Protein AF-A0A0N4V1A2-F1 (afdb_monomer_lite)

Structure (mmCIF, N/CA/C/O backbone):
data_AF-A0A0N4V1A2-F1
#
_entry.id   AF-A0A0N4V1A2-F1
#
loop_
_atom_site.group_PDB
_atom_site.id
_atom_site.type_symbol
_atom_site.label_atom_id
_atom_site.label_alt_id
_atom_site.label_comp_id
_atom_site.label_asym_id
_atom_site.label_entity_id
_atom_site.label_seq_id
_atom_site.pdbx_PDB_ins_code
_atom_site.Cartn_x
_atom_site.Cartn_y
_atom_site.Cartn_z
_atom_site.occupancy
_atom_site.B_iso_or_equiv
_atom_site.auth_seq_id
_atom_site.auth_comp_id
_atom_site.auth_asym_id
_atom_site.auth_atom_id
_atom_site.pdbx_PDB_model_num
ATOM 1 N N . MET A 1 1 ? -41.989 -59.891 -24.836 1.00 34.72 1 MET A N 1
ATOM 2 C CA . MET A 1 1 ? -41.018 -59.889 -25.957 1.00 34.72 1 MET A CA 1
ATOM 3 C C . MET A 1 1 ? -40.774 -58.424 -26.284 1.00 34.72 1 MET A C 1
ATOM 5 O O . MET A 1 1 ? -41.751 -57.753 -26.544 1.00 34.72 1 MET A O 1
ATOM 9 N N . THR A 1 2 ? -39.614 -57.799 -26.124 1.00 35.91 2 THR A N 1
ATOM 10 C CA . THR A 1 2 ? -38.221 -58.243 -26.255 1.00 35.91 2 THR A CA 1
ATOM 11 C C . THR A 1 2 ? -37.323 -57.330 -25.414 1.00 35.91 2 THR A C 1
ATOM 13 O O . THR A 1 2 ? -37.527 -56.123 -25.339 1.00 35.91 2 THR A O 1
ATOM 16 N N . LEU A 1 3 ? -36.318 -57.940 -24.789 1.00 32.53 3 LEU A N 1
ATOM 17 C CA . LEU A 1 3 ? -35.194 -57.285 -24.127 1.00 32.53 3 LEU A CA 1
ATOM 18 C C . LEU A 1 3 ? -34.179 -56.732 -25.149 1.00 32.53 3 LEU A C 1
ATOM 20 O O . LEU A 1 3 ? -34.056 -57.261 -26.251 1.00 32.53 3 LEU A O 1
ATOM 24 N N . LYS A 1 4 ? -33.332 -55.829 -24.629 1.00 38.31 4 LYS A N 1
ATOM 25 C CA . LYS A 1 4 ? -31.938 -55.503 -25.008 1.00 38.31 4 LYS A CA 1
ATOM 26 C C . LYS A 1 4 ? -31.719 -54.311 -25.949 1.00 38.31 4 LYS A C 1
ATOM 28 O O . LYS A 1 4 ? -31.739 -54.435 -27.165 1.00 38.31 4 LYS A O 1
ATOM 33 N N . SER A 1 5 ? -31.217 -53.222 -25.367 1.00 34.69 5 SER A N 1
ATOM 34 C CA . SER A 1 5 ? -29.816 -52.852 -25.614 1.00 34.69 5 SER A CA 1
ATOM 35 C C . SER A 1 5 ? -29.307 -51.878 -24.560 1.00 34.69 5 SER A C 1
ATOM 37 O O . SER A 1 5 ? -29.738 -50.733 -24.470 1.00 34.69 5 SER A O 1
ATOM 39 N N . ALA A 1 6 ? -28.369 -52.374 -23.760 1.00 38.78 6 ALA A N 1
ATOM 40 C CA . ALA A 1 6 ? -27.523 -51.585 -22.889 1.00 38.78 6 ALA A CA 1
ATOM 41 C C . ALA A 1 6 ? -26.532 -50.778 -23.740 1.00 38.78 6 ALA A C 1
ATOM 43 O O . ALA A 1 6 ? -25.875 -51.326 -24.624 1.00 38.78 6 ALA A O 1
ATOM 44 N N . LYS A 1 7 ? -26.379 -49.490 -23.433 1.00 38.22 7 LYS A N 1
ATOM 45 C CA . LYS A 1 7 ? -25.176 -48.723 -23.763 1.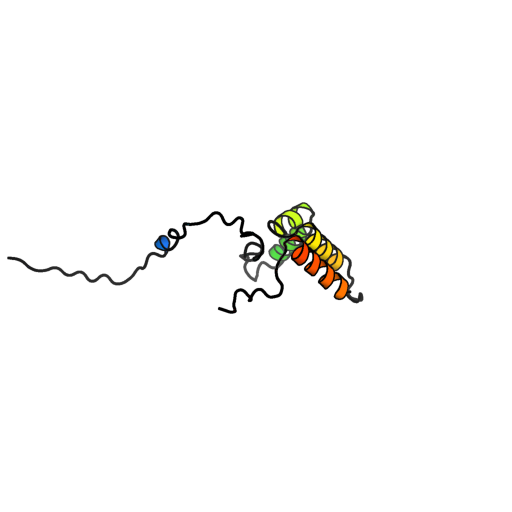00 38.22 7 LYS A CA 1
ATOM 46 C C . LYS A 1 7 ? -24.713 -48.026 -22.495 1.00 38.22 7 LYS A C 1
ATOM 48 O O . LYS A 1 7 ? -25.241 -46.996 -22.097 1.00 38.22 7 LYS A O 1
ATOM 53 N N . ILE A 1 8 ? -23.719 -48.642 -21.870 1.00 39.97 8 ILE A N 1
ATOM 54 C CA . ILE A 1 8 ? -22.846 -48.014 -20.888 1.00 39.97 8 ILE A CA 1
ATOM 55 C C . ILE A 1 8 ? -22.056 -46.948 -21.654 1.00 39.97 8 ILE A C 1
ATOM 57 O O . ILE A 1 8 ? -21.288 -47.271 -22.558 1.00 39.97 8 ILE A O 1
ATOM 61 N N . LYS A 1 9 ? -22.269 -45.675 -21.322 1.00 43.84 9 LYS A N 1
ATOM 62 C CA . LYS A 1 9 ? -21.328 -44.598 -21.634 1.00 43.84 9 LYS A CA 1
ATOM 63 C C . LYS A 1 9 ? -20.909 -43.968 -20.315 1.00 43.84 9 LYS A C 1
ATOM 65 O O . LYS A 1 9 ? -21.642 -43.193 -19.713 1.00 43.84 9 LYS A O 1
ATOM 70 N N . LEU A 1 10 ? -19.737 -44.397 -19.862 1.00 37.03 10 LEU A N 1
ATOM 71 C CA . LEU A 1 10 ? -18.946 -43.724 -18.848 1.00 37.03 10 LEU A CA 1
ATOM 72 C C . LEU A 1 10 ? -18.522 -42.346 -19.369 1.00 37.03 10 LEU A C 1
ATOM 74 O O . LEU A 1 10 ? -18.109 -42.224 -20.519 1.00 37.03 10 LEU A O 1
ATOM 78 N N . GLY A 1 11 ? -18.564 -41.360 -18.473 1.00 34.16 11 GLY A N 1
ATOM 79 C CA . GLY A 1 11 ? -17.644 -40.226 -18.481 1.00 34.16 11 GLY A CA 1
ATOM 80 C C . GLY A 1 11 ? -18.058 -39.012 -19.305 1.00 34.16 11 GLY A C 1
ATOM 81 O O . GLY A 1 11 ? -17.686 -38.912 -20.464 1.00 34.16 11 GLY A O 1
ATOM 82 N N . PHE A 1 12 ? -18.731 -38.056 -18.658 1.00 28.92 12 PHE A N 1
ATOM 83 C CA . PHE A 1 12 ? -18.327 -36.640 -18.631 1.00 28.92 12 PHE A CA 1
ATOM 84 C C . PHE A 1 12 ? -19.244 -35.911 -17.634 1.00 28.92 12 PHE A C 1
ATOM 86 O O . PHE A 1 12 ? -20.385 -35.579 -17.949 1.00 28.92 12 PHE A O 1
ATOM 93 N N . VAL A 1 13 ? -18.803 -35.743 -16.383 1.00 40.66 13 VAL A N 1
ATOM 94 C CA . VAL A 1 13 ? -19.571 -34.979 -15.389 1.00 40.66 13 VAL A CA 1
ATOM 95 C C . VAL A 1 13 ? -19.386 -33.500 -15.707 1.00 40.66 13 VAL A C 1
ATOM 97 O O . VAL A 1 13 ? -18.351 -32.899 -15.439 1.00 40.66 13 VAL A O 1
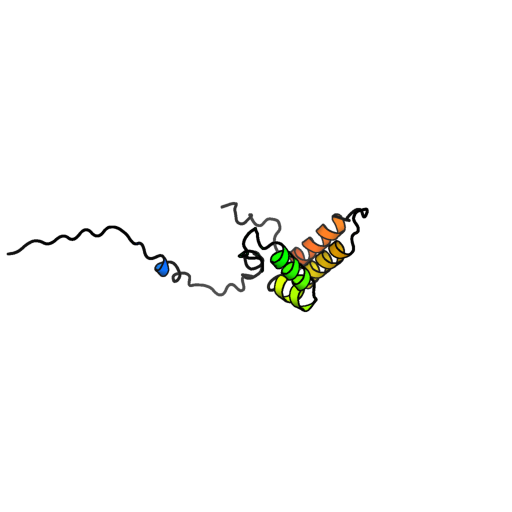ATOM 100 N N . GLU A 1 14 ? -20.409 -32.953 -16.347 1.00 30.81 14 GLU A N 1
ATOM 101 C CA . GLU A 1 14 ? -20.589 -31.556 -16.708 1.00 30.81 14 GLU A CA 1
ATOM 102 C C . GLU A 1 14 ? -20.638 -30.685 -15.433 1.00 30.81 14 GLU A C 1
ATOM 104 O O . GLU A 1 14 ? -21.621 -30.681 -14.687 1.00 30.81 14 GLU A O 1
ATOM 109 N N . TRP A 1 15 ? -19.560 -29.937 -15.179 1.00 30.89 15 TRP A N 1
ATOM 110 C CA . TRP A 1 15 ? -19.374 -29.020 -14.039 1.00 30.89 15 TRP A CA 1
ATOM 111 C C . TRP A 1 15 ? -20.373 -27.843 -13.990 1.00 30.89 15 TRP A C 1
ATOM 113 O O . TRP A 1 15 ? -20.370 -27.039 -13.058 1.00 30.89 15 TRP A O 1
ATOM 123 N N . SER A 1 16 ? -21.280 -27.744 -14.959 1.00 34.97 16 SER A N 1
ATOM 124 C CA . SER A 1 16 ? -22.199 -26.617 -15.140 1.00 34.97 16 SER A CA 1
ATOM 125 C C . SER A 1 16 ? -23.400 -26.620 -14.184 1.00 34.97 16 SER A C 1
ATOM 127 O O . SER A 1 16 ? -24.121 -25.626 -14.103 1.00 34.97 16 SER A O 1
ATOM 129 N N . LYS A 1 17 ? -23.633 -27.705 -13.429 1.00 33.66 17 LYS A N 1
ATOM 130 C CA . LYS A 1 17 ? -24.831 -27.858 -12.574 1.00 33.66 17 LYS A CA 1
ATOM 131 C C . LYS A 1 17 ? -24.640 -27.544 -11.086 1.00 33.66 17 LYS A C 1
ATOM 133 O O . LYS A 1 17 ? -25.627 -27.522 -10.355 1.00 33.66 17 LYS A O 1
ATOM 138 N N . TRP A 1 18 ? -23.428 -27.218 -10.630 1.00 30.08 18 TRP A N 1
ATOM 139 C CA . TRP A 1 18 ? -23.179 -26.862 -9.220 1.00 30.08 18 TRP A CA 1
ATOM 140 C C . TRP A 1 18 ? -23.376 -25.373 -8.881 1.00 30.08 18 TRP A C 1
ATOM 142 O O . TRP A 1 18 ? -23.321 -24.992 -7.714 1.00 30.08 18 TRP A O 1
ATOM 152 N N . LYS A 1 19 ? -23.676 -24.511 -9.864 1.00 36.09 19 LYS A N 1
ATOM 153 C CA . LYS A 1 19 ? -23.783 -23.056 -9.640 1.00 36.09 19 LYS A CA 1
ATOM 154 C C . LYS A 1 19 ? -25.151 -22.537 -9.182 1.00 36.09 19 LYS A C 1
ATOM 156 O O . LYS A 1 19 ? -25.276 -21.337 -8.965 1.00 36.09 19 LYS A O 1
ATOM 161 N N . LEU A 1 20 ? -26.177 -23.379 -9.013 1.00 41.94 20 LEU A N 1
ATOM 162 C CA . LEU A 1 20 ? -27.551 -22.874 -8.856 1.00 41.94 20 LEU A CA 1
ATOM 163 C C . LEU A 1 20 ? -28.370 -23.498 -7.718 1.00 41.94 20 LEU A C 1
ATOM 165 O O . LEU A 1 20 ? -29.550 -23.799 -7.888 1.00 41.94 20 LEU A O 1
ATOM 169 N N . LYS A 1 21 ? -27.785 -23.654 -6.523 1.00 39.88 21 LYS A N 1
ATOM 170 C CA . LYS A 1 21 ? -28.585 -23.943 -5.320 1.00 39.88 21 LYS A CA 1
ATOM 171 C C . LYS A 1 21 ? -28.007 -23.350 -4.034 1.00 39.88 21 LYS A C 1
ATOM 173 O O . LYS A 1 21 ? -27.635 -24.067 -3.118 1.00 39.88 21 LYS A O 1
ATOM 178 N N . ARG A 1 22 ? -27.991 -22.017 -3.945 1.00 36.75 22 ARG A N 1
ATOM 179 C CA . ARG A 1 22 ? -27.960 -21.282 -2.666 1.00 36.75 22 ARG A CA 1
ATOM 180 C C . ARG A 1 22 ? -28.907 -20.069 -2.731 1.00 36.75 22 ARG A C 1
ATOM 182 O O . ARG A 1 22 ? -28.486 -18.952 -2.991 1.00 36.75 22 ARG A O 1
ATOM 189 N N . ARG A 1 23 ? -30.211 -20.298 -2.516 1.00 41.41 23 ARG A N 1
ATOM 190 C CA . ARG A 1 23 ? -31.097 -19.342 -1.801 1.00 41.41 23 ARG A CA 1
ATOM 191 C C . ARG A 1 23 ? -30.944 -19.718 -0.310 1.00 41.41 23 ARG A C 1
ATOM 193 O O . ARG A 1 23 ? -30.761 -20.899 -0.044 1.00 41.41 23 ARG A O 1
ATOM 200 N N . ILE A 1 24 ? -30.954 -18.853 0.706 1.00 39.16 24 ILE A N 1
ATOM 201 C CA . ILE A 1 24 ? -32.048 -18.011 1.221 1.00 39.16 24 ILE A CA 1
ATOM 202 C C . ILE A 1 24 ? -31.434 -17.070 2.300 1.00 39.16 24 ILE A C 1
ATOM 204 O O . ILE A 1 24 ? -30.578 -17.515 3.065 1.00 39.16 24 ILE A O 1
ATOM 208 N N . GLY A 1 25 ? -31.909 -15.819 2.421 1.00 34.69 25 GLY A N 1
ATOM 209 C CA . GLY A 1 25 ? -31.829 -15.011 3.657 1.00 34.69 25 GLY A CA 1
ATOM 210 C C . GLY A 1 25 ? -31.325 -13.563 3.484 1.00 34.69 25 GLY A C 1
ATOM 211 O O . GLY A 1 25 ? -30.268 -13.371 2.881 1.00 34.69 25 GLY A O 1
ATOM 212 N N . PRO A 1 26 ? -32.005 -12.534 4.043 1.00 40.25 26 PRO A N 1
ATOM 213 C CA . PRO A 1 26 ? -31.552 -11.148 3.994 1.00 40.25 26 PRO A CA 1
ATOM 214 C C . PRO A 1 26 ? -30.525 -10.920 5.104 1.00 40.25 26 PRO A C 1
ATOM 216 O O . PRO A 1 26 ? -30.788 -10.254 6.101 1.00 40.25 26 PRO A O 1
ATOM 219 N N . LYS A 1 27 ? -29.330 -11.493 4.959 1.00 38.97 27 LYS A N 1
ATOM 220 C CA . LYS A 1 27 ? -28.196 -11.004 5.736 1.00 38.97 27 LYS A CA 1
ATOM 221 C C . LYS A 1 27 ? -27.626 -9.841 4.942 1.00 38.97 27 LYS A C 1
ATOM 223 O O . LYS A 1 27 ? -27.063 -10.057 3.873 1.00 38.97 27 LYS A O 1
ATOM 228 N N . ARG A 1 28 ? -27.712 -8.626 5.490 1.00 40.62 28 ARG A N 1
ATOM 229 C CA . ARG A 1 28 ? -26.749 -7.551 5.194 1.00 40.62 28 ARG A CA 1
ATOM 230 C C . ARG A 1 28 ? -25.373 -7.978 5.729 1.00 40.62 28 ARG A C 1
ATOM 232 O O . ARG A 1 28 ? -24.800 -7.336 6.597 1.00 40.62 28 ARG A O 1
ATOM 239 N N . ARG A 1 29 ? -24.913 -9.152 5.295 1.00 34.84 29 ARG A N 1
ATOM 240 C CA . ARG A 1 29 ? -23.581 -9.670 5.538 1.00 34.84 29 ARG A CA 1
ATOM 241 C C . ARG A 1 29 ? -22.698 -8.852 4.623 1.00 34.84 29 ARG A C 1
ATOM 243 O O . ARG A 1 29 ? -22.997 -8.733 3.438 1.00 34.84 29 ARG A O 1
ATOM 250 N N . LEU A 1 30 ? -21.652 -8.281 5.188 1.00 42.34 30 LEU A N 1
ATOM 251 C CA . LEU A 1 30 ? -20.511 -7.763 4.457 1.00 42.34 30 LEU A CA 1
ATOM 252 C C . LEU A 1 30 ? -19.906 -8.921 3.641 1.00 42.34 30 LEU A C 1
ATOM 254 O O . LEU A 1 30 ? -18.926 -9.525 4.041 1.00 42.34 30 LEU A O 1
ATOM 258 N N . THR A 1 31 ? -20.515 -9.290 2.513 1.00 38.66 31 THR A N 1
ATOM 259 C CA . THR A 1 31 ? -20.024 -10.350 1.617 1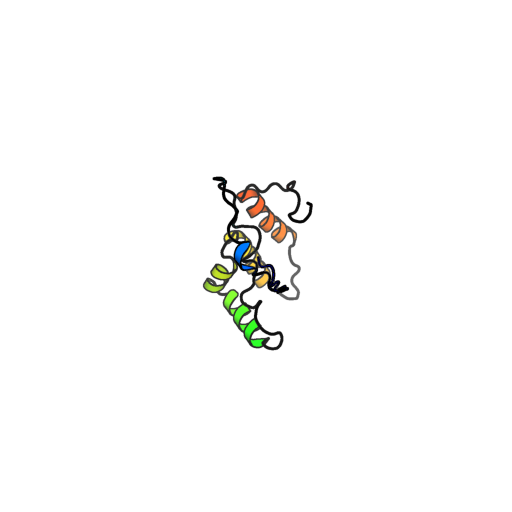.00 38.66 31 THR A CA 1
ATOM 260 C C . THR A 1 31 ? -18.877 -9.875 0.729 1.00 38.66 31 THR A C 1
ATOM 262 O O . THR A 1 31 ? -18.516 -10.562 -0.217 1.00 38.66 31 THR A O 1
ATOM 265 N N . ASN A 1 32 ? -18.335 -8.678 0.969 1.00 35.84 32 ASN A N 1
ATOM 266 C CA . ASN A 1 32 ? -17.520 -7.990 -0.027 1.00 35.84 32 ASN A CA 1
ATOM 267 C C . ASN A 1 32 ? -16.136 -7.575 0.489 1.00 35.84 32 ASN A C 1
ATOM 269 O O . ASN A 1 32 ? -15.489 -6.769 -0.170 1.00 35.84 32 ASN A O 1
ATOM 273 N N . CYS A 1 33 ? -15.679 -8.095 1.632 1.00 38.53 33 CYS A N 1
ATOM 274 C CA . CYS A 1 33 ? -14.408 -7.677 2.222 1.00 38.53 33 CYS A CA 1
ATOM 275 C C . CYS A 1 33 ? -13.636 -8.847 2.858 1.00 38.53 33 CYS A C 1
ATOM 277 O O . CYS A 1 33 ? -13.375 -8.785 4.051 1.00 38.53 33 CYS A O 1
ATOM 279 N N . TYR A 1 34 ? -13.275 -9.907 2.129 1.00 41.31 34 TYR A N 1
ATOM 280 C CA . TYR A 1 34 ? -12.229 -10.814 2.655 1.00 41.31 34 TYR A CA 1
ATOM 281 C C . TYR A 1 34 ? -11.334 -11.506 1.624 1.00 41.31 34 TYR A C 1
ATOM 283 O O . TYR A 1 34 ? -10.300 -12.043 1.991 1.00 41.31 34 TYR A O 1
ATOM 291 N N . GLU A 1 35 ? -11.575 -11.336 0.328 1.00 44.34 35 GLU A N 1
ATOM 292 C CA . GLU A 1 35 ? -10.562 -11.623 -0.687 1.00 44.34 35 GLU A CA 1
ATOM 293 C C . GLU A 1 35 ? -10.510 -10.430 -1.637 1.00 44.34 35 GLU A C 1
ATOM 295 O O . GLU A 1 35 ? -11.502 -10.074 -2.271 1.00 44.34 35 GLU A O 1
ATOM 300 N N . THR A 1 36 ? -9.367 -9.758 -1.719 1.00 53.59 36 THR A N 1
ATOM 301 C CA . THR A 1 36 ? -9.054 -8.765 -2.756 1.00 53.59 36 THR A CA 1
ATOM 302 C C . THR A 1 36 ? -9.297 -9.363 -4.144 1.00 53.59 36 THR A C 1
ATOM 304 O O . THR A 1 36 ? -8.399 -10.004 -4.669 1.00 53.59 36 THR A O 1
ATOM 307 N N . LEU A 1 37 ? -10.502 -9.233 -4.715 1.00 57.19 37 LEU A N 1
ATOM 308 C CA . LEU A 1 37 ? -10.928 -9.778 -6.023 1.00 57.19 37 LEU A CA 1
ATOM 309 C C . LEU A 1 37 ? -10.589 -11.269 -6.306 1.00 57.19 37 LEU A C 1
ATOM 311 O O . LEU A 1 37 ? -10.876 -11.746 -7.400 1.00 57.19 37 LEU A O 1
ATOM 315 N N . GLY A 1 38 ? -9.980 -12.003 -5.368 1.00 65.69 38 GLY A N 1
ATOM 316 C CA . GLY A 1 38 ? -9.332 -13.302 -5.581 1.00 65.69 38 GLY A CA 1
ATOM 317 C C . GLY A 1 38 ? -8.182 -13.300 -6.604 1.00 65.69 38 GLY A C 1
ATOM 318 O O . GLY A 1 38 ? -7.600 -14.350 -6.860 1.00 65.69 38 GLY A O 1
ATOM 319 N N . ALA A 1 39 ? -7.853 -12.157 -7.218 1.00 71.56 39 ALA A N 1
ATOM 320 C CA . ALA A 1 39 ? -6.952 -12.081 -8.364 1.00 71.56 39 ALA A CA 1
ATOM 321 C C . ALA A 1 39 ? -6.291 -10.702 -8.484 1.00 71.56 39 ALA A C 1
ATOM 323 O O . ALA A 1 39 ? -6.924 -9.662 -8.295 1.00 71.56 39 ALA A O 1
ATOM 324 N N . LEU A 1 40 ? -5.005 -10.701 -8.841 1.00 82.25 40 LEU A N 1
ATOM 325 C CA . LEU A 1 40 ? -4.272 -9.492 -9.212 1.00 82.25 40 LEU A CA 1
ATOM 326 C C . LEU A 1 40 ? -4.385 -9.252 -10.723 1.00 82.25 40 LEU A C 1
ATOM 328 O O . LEU A 1 40 ? -4.438 -10.225 -11.475 1.00 82.25 40 LEU A O 1
ATOM 332 N N . PRO A 1 41 ? -4.325 -7.991 -11.191 1.00 82.81 41 PRO A N 1
ATOM 333 C CA . PRO A 1 41 ? -4.418 -7.674 -12.617 1.00 82.81 41 PRO A CA 1
ATOM 334 C C . PRO A 1 41 ? -3.392 -8.409 -13.490 1.00 82.81 41 PRO A C 1
ATOM 336 O O . PRO A 1 41 ? -3.687 -8.767 -14.620 1.00 82.81 41 PRO A O 1
ATOM 339 N N . TRP A 1 42 ? -2.197 -8.664 -12.954 1.00 84.38 42 TRP A N 1
ATOM 340 C CA . TRP A 1 42 ? -1.115 -9.391 -13.629 1.00 84.38 42 TRP A CA 1
ATOM 341 C C . TRP A 1 42 ? -1.053 -10.886 -13.263 1.00 84.38 42 TRP A C 1
ATOM 343 O O . TRP A 1 42 ? -0.035 -11.531 -13.500 1.00 84.38 42 TRP A O 1
ATOM 353 N N . GLY A 1 43 ? -2.089 -11.439 -12.624 1.00 83.44 43 GLY A N 1
ATOM 354 C CA . GLY A 1 43 ? -2.107 -12.834 -12.166 1.00 83.44 43 GLY A CA 1
ATOM 355 C C . GLY A 1 43 ? -2.141 -13.867 -13.297 1.00 83.44 43 GLY A C 1
ATOM 356 O O . GLY A 1 43 ? -1.660 -14.979 -13.108 1.00 83.44 43 GLY A O 1
ATOM 357 N N . GLU A 1 44 ? -2.672 -13.493 -14.463 1.00 81.50 44 GLU A N 1
ATOM 358 C CA . GLU A 1 44 ? -2.804 -14.368 -15.639 1.00 81.50 44 GLU A CA 1
ATOM 359 C C . GLU A 1 44 ? -1.611 -14.281 -16.608 1.00 81.50 44 GLU A C 1
ATOM 361 O O . GLU A 1 44 ? -1.536 -15.056 -17.560 1.00 81.50 44 GLU A O 1
ATOM 366 N N . LEU A 1 45 ? -0.670 -13.356 -16.382 1.00 84.69 45 LEU A N 1
ATOM 367 C CA . LEU A 1 45 ? 0.487 -13.180 -17.260 1.00 84.69 45 LEU A CA 1
ATOM 368 C C . LEU A 1 45 ? 1.494 -14.324 -17.115 1.00 84.69 45 LEU A C 1
ATOM 370 O O . LEU A 1 45 ? 1.719 -14.854 -16.020 1.00 84.69 45 LEU A O 1
ATOM 374 N N . HIS A 1 46 ? 2.139 -14.681 -18.229 1.00 83.25 46 HIS A N 1
ATOM 375 C CA . HIS A 1 46 ? 3.184 -15.694 -18.217 1.00 83.25 46 HIS A CA 1
ATOM 376 C C . HIS A 1 46 ? 4.432 -15.170 -17.490 1.00 83.25 46 HIS A C 1
ATOM 378 O O . HIS A 1 46 ? 4.686 -13.969 -17.405 1.00 83.25 46 HIS A O 1
ATOM 384 N N . ARG A 1 47 ? 5.254 -16.082 -16.954 1.00 78.62 47 ARG A N 1
ATOM 385 C CA . ARG A 1 47 ? 6.450 -15.720 -16.165 1.00 78.62 47 ARG A CA 1
ATOM 386 C C . ARG A 1 47 ? 7.507 -14.959 -16.969 1.00 78.62 47 ARG A C 1
ATOM 388 O O . ARG A 1 47 ? 8.347 -14.282 -16.371 1.00 78.62 47 ARG A O 1
ATOM 395 N N . ASP A 1 48 ? 7.457 -15.094 -18.288 1.00 87.25 48 ASP A N 1
ATOM 396 C CA . ASP A 1 48 ? 8.393 -14.468 -19.219 1.00 87.25 48 ASP A CA 1
ATOM 397 C C . ASP A 1 48 ? 8.027 -13.004 -19.510 1.00 87.25 48 ASP A C 1
ATOM 399 O O . ASP A 1 48 ? 8.908 -12.203 -19.814 1.00 87.25 48 ASP A O 1
ATOM 403 N N . ASP A 1 49 ? 6.771 -12.606 -19.282 1.00 89.81 49 ASP A N 1
ATOM 404 C CA . ASP A 1 49 ? 6.262 -11.254 -19.549 1.00 89.81 49 ASP A CA 1
ATOM 405 C C . ASP A 1 49 ? 6.585 -10.275 -18.405 1.00 89.81 49 ASP A C 1
ATOM 407 O O . ASP A 1 49 ? 5.735 -9.534 -17.901 1.00 89.81 49 ASP A O 1
ATOM 411 N N . ARG A 1 50 ? 7.838 -10.264 -17.936 1.00 88.31 50 ARG A N 1
ATOM 412 C CA . ARG A 1 50 ? 8.241 -9.457 -16.769 1.00 88.31 50 ARG A CA 1
ATOM 413 C C . ARG A 1 50 ? 8.079 -7.957 -16.987 1.00 88.31 50 ARG A C 1
ATOM 415 O O . ARG A 1 50 ? 7.719 -7.249 -16.043 1.00 88.31 50 ARG A O 1
ATOM 422 N N . ASP A 1 51 ? 8.344 -7.479 -18.197 1.00 91.62 51 ASP A N 1
ATOM 423 C CA . ASP A 1 51 ? 8.234 -6.057 -18.534 1.00 91.62 51 ASP A CA 1
ATOM 424 C C . ASP A 1 51 ? 6.777 -5.589 -18.541 1.00 91.62 51 ASP A C 1
ATOM 426 O O . ASP A 1 51 ? 6.470 -4.497 -18.057 1.00 91.62 51 ASP A O 1
ATOM 430 N N . GLU A 1 52 ? 5.867 -6.454 -18.985 1.00 88.44 52 GLU A N 1
ATOM 431 C CA . GLU A 1 52 ? 4.426 -6.219 -18.936 1.00 88.44 52 GLU A CA 1
ATOM 432 C C . GLU A 1 52 ? 3.943 -6.128 -17.486 1.00 88.44 52 GLU A C 1
ATOM 434 O O . GLU A 1 52 ? 3.324 -5.139 -17.086 1.00 88.44 52 GLU A O 1
ATOM 439 N N . VAL A 1 53 ? 4.326 -7.101 -16.652 1.00 89.19 53 VAL A N 1
ATOM 440 C CA . VAL A 1 53 ? 4.016 -7.098 -15.213 1.00 89.19 53 VAL A CA 1
ATOM 441 C C . VAL A 1 53 ? 4.554 -5.832 -14.543 1.00 89.19 53 VAL A C 1
ATOM 443 O O . VAL A 1 53 ? 3.888 -5.246 -13.683 1.00 89.19 53 VAL A O 1
ATOM 446 N N . LYS A 1 54 ? 5.762 -5.393 -14.914 1.00 90.12 54 LYS A N 1
ATOM 447 C CA . LYS A 1 54 ? 6.358 -4.156 -14.399 1.00 90.12 54 LYS A CA 1
ATOM 448 C C . LYS A 1 54 ? 5.518 -2.942 -14.790 1.00 90.12 54 LYS A C 1
ATOM 450 O O . LYS A 1 54 ? 5.206 -2.140 -13.909 1.00 90.12 54 LYS A O 1
ATOM 455 N N . ARG A 1 55 ? 5.111 -2.830 -16.058 1.00 91.38 55 ARG A N 1
ATOM 456 C CA . ARG A 1 55 ? 4.263 -1.728 -16.535 1.00 91.38 55 ARG A CA 1
ATOM 457 C C . ARG A 1 55 ? 2.930 -1.689 -15.790 1.00 91.38 55 ARG A C 1
ATOM 459 O O . ARG A 1 55 ? 2.594 -0.653 -15.220 1.00 91.38 55 ARG A O 1
ATOM 466 N N . MET A 1 56 ? 2.239 -2.824 -15.687 1.00 88.44 56 MET A N 1
ATOM 467 C CA . MET A 1 56 ? 0.963 -2.920 -14.967 1.00 88.44 56 MET A CA 1
ATOM 468 C C . MET A 1 56 ? 1.091 -2.530 -13.489 1.00 88.44 56 MET A C 1
ATOM 470 O O . MET A 1 56 ? 0.225 -1.846 -12.942 1.00 88.44 56 MET A O 1
ATOM 474 N N . LYS A 1 57 ? 2.185 -2.926 -12.823 1.00 89.06 57 LYS A N 1
ATOM 475 C CA . LYS A 1 57 ? 2.456 -2.523 -11.435 1.00 89.06 57 LYS A CA 1
ATOM 476 C C . LYS A 1 57 ? 2.653 -1.016 -11.304 1.00 89.06 57 LYS A C 1
ATOM 478 O O . LYS A 1 57 ? 2.132 -0.437 -10.354 1.00 89.06 57 LYS A O 1
ATOM 483 N N . THR A 1 58 ? 3.376 -0.388 -12.232 1.00 90.06 58 THR A N 1
ATOM 484 C CA . THR A 1 58 ? 3.563 1.070 -12.253 1.00 90.06 58 THR A CA 1
ATOM 485 C C . THR A 1 58 ? 2.239 1.794 -12.493 1.00 90.06 58 THR A C 1
ATOM 487 O O . THR A 1 58 ? 1.923 2.736 -11.769 1.00 90.06 58 THR A O 1
ATOM 490 N N . GLU A 1 59 ? 1.419 1.319 -13.429 1.00 88.44 59 GLU A N 1
ATOM 491 C CA . GLU A 1 59 ? 0.085 1.873 -13.691 1.00 88.44 59 GLU A CA 1
ATOM 492 C C . GLU A 1 59 ? -0.834 1.759 -12.468 1.00 88.44 59 GLU A C 1
ATOM 494 O O . GLU A 1 59 ? -1.543 2.707 -12.137 1.00 88.44 59 GLU A O 1
ATOM 499 N N . CYS A 1 60 ? -0.761 0.660 -11.713 1.00 87.31 60 CYS A N 1
ATOM 500 C CA . CYS A 1 60 ? -1.529 0.499 -10.476 1.00 87.31 60 CYS A CA 1
ATOM 501 C C . CYS A 1 60 ? -1.148 1.500 -9.372 1.00 87.31 60 CYS A C 1
ATOM 503 O O . CYS A 1 60 ? -1.936 1.690 -8.449 1.00 87.31 60 CYS A O 1
ATOM 505 N N . ARG A 1 61 ? 0.020 2.156 -9.449 1.00 87.00 61 ARG A N 1
ATOM 506 C CA . ARG A 1 61 ? 0.433 3.217 -8.507 1.00 87.00 61 ARG A CA 1
ATOM 507 C C . ARG A 1 61 ? -0.085 4.606 -8.876 1.00 87.00 61 ARG A C 1
ATOM 509 O O . ARG A 1 61 ? 0.053 5.536 -8.087 1.00 87.00 61 ARG A O 1
ATOM 516 N N . THR A 1 62 ? -0.719 4.756 -10.035 1.00 87.75 62 THR A N 1
ATOM 517 C CA . THR A 1 62 ? -1.472 5.973 -10.370 1.00 87.75 62 THR A CA 1
ATOM 518 C C . THR A 1 62 ? -2.731 6.076 -9.496 1.00 87.75 62 THR A C 1
ATOM 520 O O . THR A 1 62 ? -3.214 5.051 -8.999 1.00 87.75 62 THR A O 1
ATOM 523 N N . PRO A 1 63 ? -3.293 7.282 -9.277 1.00 81.25 63 PRO A N 1
ATOM 524 C CA . PRO A 1 63 ? -4.514 7.440 -8.481 1.00 81.25 63 PRO A CA 1
ATOM 525 C C . PRO A 1 63 ? -5.686 6.608 -9.027 1.00 81.25 63 PRO A C 1
ATOM 527 O O . PRO A 1 63 ? -6.417 5.994 -8.245 1.00 81.25 63 PRO A O 1
ATOM 530 N N . ASP A 1 64 ? -5.812 6.515 -10.352 1.00 83.12 64 ASP A N 1
ATOM 531 C CA . ASP A 1 64 ? -6.859 5.739 -11.020 1.00 83.12 64 ASP A CA 1
ATOM 532 C C . ASP A 1 64 ? -6.617 4.228 -10.884 1.00 83.12 64 ASP A C 1
ATOM 534 O O . ASP A 1 64 ? -7.521 3.473 -10.514 1.00 83.12 64 ASP A O 1
ATOM 538 N N . GLY A 1 65 ? -5.373 3.781 -11.085 1.00 82.69 65 GLY A N 1
ATOM 539 C CA . GLY A 1 65 ? -4.985 2.379 -10.916 1.00 82.69 65 GLY A CA 1
ATOM 540 C C . GLY A 1 65 ? -5.120 1.891 -9.471 1.00 82.69 65 GLY A C 1
ATOM 541 O O . GLY A 1 65 ? -5.612 0.790 -9.227 1.00 82.69 65 GLY A O 1
ATOM 542 N N . THR A 1 66 ? -4.785 2.739 -8.497 1.00 84.31 66 THR A N 1
ATOM 543 C CA . THR A 1 66 ? -4.920 2.426 -7.064 1.00 84.31 66 THR A CA 1
ATOM 544 C C . THR A 1 66 ? -6.392 2.261 -6.680 1.00 84.31 66 THR A C 1
ATOM 546 O O . THR A 1 66 ? -6.744 1.395 -5.875 1.00 84.31 66 THR A O 1
ATOM 549 N N . HIS A 1 67 ? -7.279 3.065 -7.276 1.00 82.62 67 HIS A N 1
ATOM 550 C CA . HIS A 1 67 ? -8.720 2.937 -7.070 1.00 82.62 67 HIS A CA 1
ATOM 551 C C . HIS A 1 67 ? -9.261 1.599 -7.586 1.00 82.62 67 HIS A C 1
ATOM 553 O O . HIS A 1 67 ? -10.134 1.004 -6.945 1.00 82.62 67 HIS A O 1
ATOM 559 N N . LEU A 1 68 ? -8.753 1.141 -8.734 1.00 81.75 68 LEU A N 1
ATOM 560 C CA . LEU A 1 68 ? -9.111 -0.146 -9.319 1.00 81.75 68 LEU A CA 1
ATOM 561 C C . LEU A 1 68 ? -8.564 -1.313 -8.485 1.00 81.75 68 LEU A C 1
ATOM 563 O O . LEU A 1 68 ? -9.304 -2.259 -8.218 1.00 81.75 68 LEU A O 1
ATOM 567 N N . LEU A 1 69 ? -7.315 -1.209 -8.020 1.00 82.56 69 LEU A N 1
ATOM 568 C CA . LEU A 1 69 ? -6.650 -2.226 -7.204 1.00 82.56 69 LEU A CA 1
ATOM 569 C C . LEU A 1 69 ? -7.376 -2.467 -5.874 1.00 82.56 69 LEU A C 1
ATOM 571 O O . LEU A 1 69 ? -7.590 -3.609 -5.482 1.00 82.56 69 LEU A O 1
ATOM 575 N N . PHE A 1 70 ? -7.802 -1.397 -5.197 1.00 83.50 70 PHE A N 1
ATOM 576 C CA . PHE A 1 70 ? -8.519 -1.480 -3.919 1.00 83.50 70 PHE A CA 1
ATOM 577 C C . PHE A 1 70 ? -10.045 -1.471 -4.075 1.00 83.50 70 PHE A C 1
ATOM 579 O O . PHE A 1 70 ? -10.782 -1.057 -3.170 1.00 83.50 70 PHE A O 1
ATOM 586 N N . LYS A 1 71 ? -10.565 -1.906 -5.225 1.00 81.50 71 LYS A N 1
ATOM 587 C CA . LYS A 1 71 ? -12.009 -2.038 -5.429 1.00 81.50 71 LYS A CA 1
ATOM 588 C C . LYS A 1 71 ? -12.567 -3.121 -4.496 1.00 81.50 71 LYS A C 1
ATOM 590 O O . LYS A 1 71 ? -12.259 -4.293 -4.647 1.00 81.50 71 LYS A O 1
ATOM 595 N N . GLY A 1 72 ? -13.417 -2.715 -3.551 1.00 74.25 72 GLY A N 1
ATOM 596 C CA . GLY A 1 72 ? -13.992 -3.607 -2.533 1.00 74.25 72 GLY A CA 1
ATOM 597 C C . GLY A 1 72 ? -13.228 -3.625 -1.205 1.00 74.25 72 GLY A C 1
ATOM 598 O O . GLY A 1 72 ? -13.719 -4.191 -0.239 1.00 74.25 72 GLY A O 1
ATOM 599 N N . CYS A 1 73 ? -12.081 -2.948 -1.116 1.00 78.44 73 CYS A N 1
ATOM 600 C CA . CYS A 1 73 ? -11.306 -2.840 0.119 1.00 78.44 73 CYS A CA 1
ATOM 601 C C . CYS A 1 73 ? -11.534 -1.487 0.826 1.00 78.44 73 CYS A C 1
ATOM 603 O O . CYS A 1 73 ? -11.965 -0.521 0.186 1.00 78.44 73 CYS A O 1
ATOM 605 N N . PRO A 1 74 ? -11.197 -1.379 2.125 1.00 82.56 74 PRO A N 1
ATOM 606 C CA . PRO A 1 74 ? -11.101 -0.116 2.870 1.00 82.56 74 PRO A CA 1
ATOM 607 C C . PRO A 1 74 ? -10.108 0.883 2.231 1.00 82.56 74 PRO A C 1
ATOM 609 O O . PRO A 1 74 ? -8.923 0.948 2.557 1.00 82.56 74 PRO A O 1
ATOM 612 N N . LYS A 1 75 ? -10.573 1.657 1.243 1.00 82.00 75 LYS A N 1
ATOM 613 C CA . LYS A 1 75 ? -9.695 2.452 0.359 1.00 82.00 75 LYS A CA 1
ATOM 614 C C . LYS A 1 75 ? -8.834 3.472 1.105 1.00 82.00 75 LYS A C 1
ATOM 616 O O . LYS A 1 75 ? -7.742 3.791 0.645 1.00 82.00 75 LYS A O 1
ATOM 621 N N . ALA A 1 76 ? -9.326 4.023 2.213 1.00 84.06 76 ALA A N 1
ATOM 622 C CA . ALA A 1 76 ? -8.646 5.101 2.922 1.00 84.06 76 ALA A CA 1
ATOM 623 C C . ALA A 1 76 ? -7.375 4.605 3.626 1.00 84.06 76 ALA A C 1
ATOM 625 O O . ALA A 1 76 ? -6.314 5.218 3.491 1.00 84.06 76 ALA A O 1
ATOM 626 N N . GLU A 1 77 ? -7.474 3.490 4.341 1.00 86.12 77 GLU A N 1
ATOM 627 C CA . GLU A 1 77 ? -6.400 2.906 5.138 1.00 86.12 77 GLU A CA 1
ATOM 628 C C . GLU A 1 77 ? -5.377 2.209 4.242 1.00 86.12 77 GLU A C 1
ATOM 630 O O . GLU A 1 77 ? -4.184 2.494 4.343 1.00 86.12 77 GLU A O 1
ATOM 635 N N . PHE A 1 78 ? -5.832 1.406 3.275 1.00 86.94 78 PHE A N 1
ATOM 636 C CA . PHE A 1 78 ? -4.932 0.736 2.333 1.00 86.94 78 PHE A CA 1
ATOM 637 C C . PHE A 1 78 ? -4.145 1.726 1.463 1.00 86.94 78 PHE A C 1
ATOM 639 O O . PHE A 1 78 ? -2.951 1.527 1.242 1.00 86.94 78 PHE A O 1
ATOM 646 N N . ARG A 1 79 ? -4.747 2.850 1.043 1.00 88.50 79 ARG A N 1
ATOM 647 C CA . ARG A 1 79 ? -4.019 3.911 0.324 1.00 88.50 79 ARG A CA 1
ATOM 648 C C . ARG A 1 79 ? -2.964 4.590 1.200 1.00 88.50 79 ARG A C 1
ATOM 650 O O . ARG A 1 79 ? -1.899 4.934 0.697 1.00 88.50 79 ARG A O 1
ATOM 657 N N . ARG A 1 80 ? -3.241 4.783 2.496 1.00 90.19 80 ARG A N 1
ATOM 658 C CA . ARG A 1 80 ? -2.265 5.336 3.452 1.00 90.19 80 ARG A CA 1
ATOM 659 C C . ARG A 1 80 ? -1.079 4.397 3.644 1.00 90.19 80 ARG A C 1
ATOM 661 O O . ARG A 1 80 ? 0.052 4.868 3.607 1.00 90.19 80 ARG A O 1
ATOM 668 N N . ILE A 1 81 ? -1.331 3.094 3.778 1.00 91.56 81 ILE A N 1
ATOM 669 C CA . ILE A 1 81 ? -0.272 2.077 3.845 1.00 91.56 81 ILE A CA 1
ATOM 670 C C . ILE A 1 81 ? 0.558 2.095 2.556 1.00 91.56 81 ILE A C 1
ATOM 672 O O . ILE A 1 81 ? 1.783 2.125 2.617 1.00 91.56 81 ILE A O 1
ATOM 676 N N . LEU A 1 82 ? -0.097 2.138 1.391 1.00 90.69 82 LEU A N 1
ATOM 677 C CA . LEU A 1 82 ? 0.583 2.151 0.096 1.00 90.69 82 LEU A CA 1
ATOM 678 C C . LEU A 1 82 ? 1.516 3.362 -0.051 1.00 90.69 82 LEU A C 1
ATOM 680 O O . LEU A 1 82 ? 2.684 3.206 -0.391 1.00 90.69 82 LEU A O 1
ATOM 684 N N . HIS A 1 83 ? 1.015 4.553 0.286 1.00 90.88 83 HIS A N 1
ATOM 685 C CA . HIS A 1 83 ? 1.796 5.788 0.265 1.00 90.88 83 HIS A CA 1
ATOM 686 C C . HIS A 1 83 ? 2.946 5.768 1.281 1.00 90.88 83 HIS A C 1
ATOM 688 O O . HIS A 1 83 ? 4.021 6.297 1.012 1.00 90.88 83 HIS A O 1
ATOM 694 N N . TYR A 1 84 ? 2.732 5.175 2.458 1.00 93.31 84 TYR A N 1
ATOM 695 C CA . TYR A 1 84 ? 3.785 5.015 3.454 1.00 93.31 84 TYR A CA 1
ATOM 696 C C . TYR A 1 84 ? 4.927 4.152 2.911 1.00 93.31 84 TYR A C 1
ATOM 698 O O . TYR A 1 84 ? 6.076 4.584 2.930 1.00 93.31 84 TYR A O 1
ATOM 706 N N . ILE A 1 85 ? 4.602 2.986 2.348 1.00 92.00 85 ILE A N 1
ATOM 707 C CA . ILE A 1 85 ? 5.591 2.078 1.758 1.00 92.00 85 ILE A CA 1
ATOM 708 C C . ILE A 1 85 ? 6.349 2.760 0.613 1.00 92.00 85 ILE A C 1
ATOM 710 O O . ILE A 1 85 ? 7.567 2.637 0.542 1.00 92.00 85 ILE A O 1
ATOM 714 N N . ASP A 1 86 ? 5.657 3.522 -0.237 1.00 90.44 86 ASP A N 1
ATOM 715 C CA . ASP A 1 86 ? 6.285 4.231 -1.362 1.00 90.44 86 ASP A CA 1
ATOM 716 C C . ASP A 1 86 ? 7.217 5.370 -0.925 1.00 90.44 86 ASP A C 1
ATOM 718 O O . ASP A 1 86 ? 8.108 5.757 -1.678 1.00 90.44 86 ASP A O 1
ATOM 722 N N . SER A 1 87 ? 7.045 5.899 0.290 1.00 91.69 87 SER A N 1
ATOM 723 C CA . SER A 1 87 ? 7.928 6.931 0.849 1.00 91.69 87 SER A CA 1
ATOM 724 C C . SER A 1 87 ? 9.221 6.379 1.461 1.00 91.69 87 SER A C 1
ATOM 726 O O . SER A 1 87 ? 10.138 7.149 1.752 1.00 91.69 87 SER A O 1
ATOM 728 N N . LEU A 1 88 ? 9.308 5.062 1.675 1.00 92.94 88 LEU A N 1
ATOM 729 C CA . LEU A 1 88 ? 10.477 4.440 2.286 1.00 92.94 88 LEU A CA 1
ATOM 730 C C . LEU A 1 88 ? 11.633 4.343 1.289 1.00 92.94 88 LEU A C 1
ATOM 732 O O . LEU A 1 88 ? 11.463 3.995 0.122 1.00 92.94 88 LEU A O 1
ATOM 736 N N . THR A 1 89 ? 12.842 4.599 1.784 1.00 92.44 89 THR A N 1
ATOM 737 C CA . THR A 1 89 ? 14.080 4.351 1.037 1.00 92.44 89 THR A CA 1
ATOM 738 C C . THR A 1 89 ? 14.728 3.052 1.506 1.00 92.44 89 THR A C 1
ATOM 740 O O . THR A 1 89 ? 14.386 2.527 2.562 1.00 92.44 89 THR A O 1
ATOM 743 N N . PHE A 1 90 ? 15.706 2.545 0.752 1.00 90.31 90 PHE A N 1
ATOM 744 C CA . PHE A 1 90 ? 16.410 1.300 1.085 1.00 90.31 90 PHE A CA 1
ATOM 745 C C . PHE A 1 90 ? 17.034 1.299 2.495 1.00 90.31 90 PHE A C 1
ATOM 747 O O . PHE A 1 90 ? 17.069 0.263 3.150 1.00 90.31 90 PHE A O 1
ATOM 754 N N . ASN A 1 91 ? 17.473 2.463 2.982 1.00 92.19 91 ASN A N 1
ATOM 755 C CA . ASN A 1 91 ? 18.107 2.607 4.295 1.00 92.19 91 ASN A CA 1
ATOM 756 C C . ASN A 1 91 ? 17.115 2.988 5.407 1.00 92.19 91 ASN A C 1
ATOM 758 O O . ASN A 1 91 ? 17.511 3.121 6.564 1.00 92.19 91 ASN A O 1
ATOM 762 N N . SER A 1 92 ? 15.848 3.235 5.070 1.00 92.06 92 SER A N 1
ATOM 763 C CA . SER A 1 92 ? 14.836 3.647 6.040 1.00 92.06 92 SER A CA 1
ATOM 764 C C . SER A 1 92 ? 14.367 2.445 6.858 1.00 92.06 92 SER A C 1
ATOM 766 O O . SER A 1 92 ? 14.008 1.412 6.298 1.00 92.06 92 SER A O 1
ATOM 768 N N . GLN A 1 93 ? 14.303 2.593 8.182 1.00 92.56 93 GLN A N 1
ATOM 769 C CA . GLN A 1 93 ? 13.665 1.598 9.038 1.00 92.56 93 GLN A CA 1
ATOM 770 C C . GLN A 1 93 ? 12.136 1.773 8.980 1.00 92.56 93 GLN A C 1
ATOM 772 O O . GLN A 1 93 ? 11.645 2.849 9.329 1.00 92.56 93 GLN A O 1
ATOM 777 N N . PRO A 1 94 ? 11.371 0.752 8.553 1.00 92.44 94 PRO A N 1
ATOM 778 C CA . PRO A 1 94 ? 9.916 0.812 8.570 1.00 92.44 94 PRO A CA 1
ATOM 779 C C . PRO A 1 94 ? 9.366 0.758 10.004 1.00 92.44 94 PRO A C 1
ATOM 781 O O . PRO A 1 94 ? 9.807 -0.031 10.841 1.00 92.44 94 PRO A O 1
ATOM 784 N N . ASP A 1 95 ? 8.357 1.581 10.256 1.00 93.31 95 ASP A N 1
ATOM 785 C CA . ASP A 1 95 ? 7.540 1.614 11.459 1.00 93.31 95 ASP A CA 1
ATOM 786 C C . ASP A 1 95 ? 6.393 0.609 11.305 1.00 93.31 95 ASP A C 1
ATOM 788 O O . ASP A 1 95 ? 5.346 0.870 10.705 1.00 93.31 95 ASP A O 1
ATOM 792 N N . TYR A 1 96 ? 6.619 -0.586 11.840 1.00 92.94 96 TYR A N 1
ATOM 793 C CA . TYR A 1 96 ? 5.628 -1.655 11.821 1.00 92.94 96 TYR A CA 1
ATOM 794 C C . TYR A 1 96 ? 4.445 -1.390 12.758 1.00 92.94 96 TYR A C 1
ATOM 796 O O . TYR A 1 96 ? 3.360 -1.913 12.504 1.00 92.94 96 TYR A O 1
ATOM 804 N N . GLU A 1 97 ? 4.615 -0.584 13.809 1.00 93.75 97 GLU A N 1
ATOM 805 C CA . GLU A 1 97 ? 3.515 -0.242 14.717 1.00 93.75 97 GLU A CA 1
ATOM 806 C C . GLU A 1 97 ? 2.503 0.657 14.010 1.00 93.75 97 GLU A C 1
ATOM 808 O O . GLU A 1 97 ? 1.295 0.418 14.085 1.00 93.75 97 GLU A O 1
ATOM 813 N N . PHE A 1 98 ? 2.983 1.607 13.208 1.00 90.94 98 PHE A N 1
ATOM 814 C CA . PHE A 1 98 ? 2.123 2.414 12.348 1.00 90.94 98 PHE A CA 1
ATOM 815 C C . PHE A 1 98 ? 1.292 1.561 11.374 1.00 90.94 98 PHE A C 1
ATOM 817 O O . PHE A 1 98 ? 0.078 1.754 11.258 1.00 90.94 98 PHE A O 1
ATOM 824 N N . ILE A 1 99 ? 1.909 0.577 10.709 1.00 92.12 99 ILE A N 1
ATOM 825 C CA . ILE A 1 99 ? 1.196 -0.319 9.781 1.00 92.12 99 ILE A CA 1
ATOM 826 C C . ILE A 1 99 ? 0.136 -1.143 10.527 1.00 92.12 99 ILE A C 1
ATOM 828 O O . ILE A 1 99 ? -1.000 -1.244 10.057 1.00 92.12 99 ILE A O 1
ATOM 832 N N . LYS A 1 100 ? 0.466 -1.694 11.704 1.00 90.75 100 LYS A N 1
ATOM 833 C CA . LYS A 1 100 ? -0.490 -2.448 12.535 1.00 90.75 100 LYS A CA 1
ATOM 834 C C . LYS A 1 100 ? -1.692 -1.595 12.926 1.00 90.75 100 LYS A C 1
ATOM 836 O O . LYS A 1 100 ? -2.827 -2.047 12.784 1.00 90.75 100 LYS A O 1
ATOM 841 N N . LEU A 1 101 ? -1.463 -0.359 13.367 1.00 91.12 101 LEU A N 1
ATOM 842 C CA . LEU A 1 101 ? -2.540 0.565 13.724 1.00 91.12 101 LEU A CA 1
ATOM 843 C C . LEU A 1 101 ? -3.459 0.840 12.527 1.00 91.12 101 LEU A C 1
ATOM 845 O O . LEU A 1 101 ? -4.680 0.790 12.674 1.00 91.12 101 LEU A O 1
ATOM 849 N N . LEU A 1 102 ? -2.895 1.057 11.333 1.00 90.31 102 LEU A N 1
ATOM 850 C CA . LEU A 1 102 ? -3.682 1.253 10.110 1.00 90.31 102 LEU A CA 1
ATOM 851 C C . LEU A 1 102 ? -4.517 0.025 9.728 1.00 90.31 102 LEU A C 1
ATOM 853 O O . LEU A 1 102 ? -5.612 0.201 9.200 1.00 90.31 102 LEU A O 1
ATOM 857 N N . LEU A 1 103 ? -4.044 -1.190 10.013 1.00 87.69 103 LEU A N 1
ATOM 858 C CA . LEU A 1 103 ? -4.801 -2.431 9.800 1.00 87.69 103 LEU A CA 1
ATOM 859 C C . LEU A 1 103 ? -5.887 -2.658 10.863 1.00 87.69 103 LEU A C 1
ATOM 861 O O . LEU A 1 103 ? -6.924 -3.242 10.564 1.00 87.69 103 LEU A O 1
ATOM 865 N N . GLN A 1 104 ? -5.702 -2.158 12.084 1.00 88.25 104 GLN A N 1
ATOM 866 C CA . GLN A 1 104 ? -6.716 -2.237 13.142 1.00 88.25 104 GLN A CA 1
ATOM 867 C C . GLN A 1 104 ? -7.889 -1.269 12.931 1.00 88.25 104 GLN A C 1
ATOM 869 O O . GLN A 1 104 ? -8.998 -1.534 13.396 1.00 88.25 104 GLN A O 1
ATOM 874 N N . LEU A 1 105 ? -7.676 -0.147 12.237 1.00 86.62 105 LEU A N 1
ATOM 875 C CA . LEU A 1 105 ? -8.736 0.815 11.913 1.00 86.62 105 LEU A CA 1
ATOM 876 C C . LEU A 1 105 ? -9.909 0.203 11.125 1.00 86.62 105 LEU A C 1
ATOM 878 O O . LEU A 1 105 ? -11.041 0.357 11.584 1.00 86.62 105 LEU A O 1
ATOM 882 N N . PRO A 1 106 ? -9.709 -0.510 9.996 1.00 83.00 106 PRO A N 1
ATOM 883 C CA . PRO 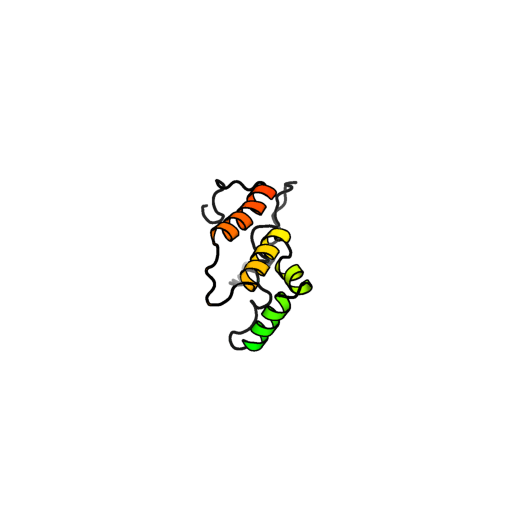A 1 106 ? -10.815 -1.135 9.287 1.00 83.00 106 PRO A CA 1
ATOM 884 C C . PRO A 1 106 ? -11.490 -2.210 10.143 1.00 83.00 106 PRO A C 1
ATOM 886 O O . PRO A 1 106 ? -12.711 -2.269 10.159 1.00 83.00 106 PRO A O 1
ATOM 889 N N . ILE A 1 107 ? -10.748 -2.988 10.935 1.00 83.50 107 ILE A N 1
ATOM 890 C CA . ILE A 1 107 ? -11.334 -3.985 11.850 1.00 83.50 107 ILE A CA 1
ATOM 891 C C . ILE A 1 107 ? -12.340 -3.321 12.802 1.00 83.50 107 ILE A C 1
ATOM 893 O O . ILE A 1 107 ? -13.4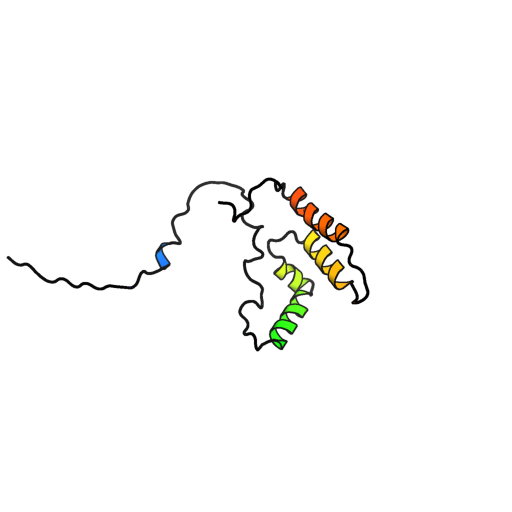76 -3.779 12.923 1.00 83.50 107 ILE A O 1
ATOM 897 N N . LYS A 1 108 ? -11.969 -2.179 13.397 1.00 82.19 108 LYS A N 1
ATOM 898 C CA . LYS A 1 108 ? -12.868 -1.380 14.245 1.00 82.19 108 LYS A CA 1
ATOM 899 C C . LYS A 1 108 ? -14.035 -0.775 13.457 1.00 82.19 108 LYS A C 1
ATOM 901 O O . LYS A 1 108 ? -15.168 -0.823 13.924 1.00 82.19 108 LYS A O 1
ATOM 906 N N . ASN A 1 109 ? -13.777 -0.232 12.266 1.00 81.88 109 ASN A N 1
ATOM 907 C CA . ASN A 1 109 ? -14.787 0.435 11.434 1.00 81.88 109 ASN A CA 1
ATOM 908 C C . ASN A 1 109 ? -15.845 -0.533 10.882 1.00 81.88 109 ASN A C 1
ATOM 910 O O . ASN A 1 109 ? -17.009 -0.160 10.749 1.00 81.88 109 ASN A O 1
ATOM 914 N N . TYR A 1 110 ? -15.451 -1.767 10.566 1.00 79.81 110 TYR A N 1
ATOM 915 C CA . TYR A 1 110 ? -16.339 -2.821 10.069 1.00 79.81 110 TYR A CA 1
ATOM 916 C C . TYR A 1 110 ? -16.868 -3.733 11.186 1.00 79.81 110 TYR A C 1
ATOM 918 O O . TYR A 1 110 ? -17.587 -4.682 10.883 1.00 79.81 110 TYR A O 1
ATOM 926 N N . ALA A 1 111 ? -16.559 -3.421 12.453 1.00 76.69 111 ALA A N 1
ATOM 927 C CA . ALA A 1 111 ? -16.964 -4.180 13.638 1.00 76.69 111 ALA A CA 1
ATOM 928 C C . ALA A 1 111 ? -16.656 -5.684 13.519 1.00 76.69 111 ALA A C 1
ATOM 930 O O . ALA A 1 111 ? -17.498 -6.529 13.822 1.00 76.69 111 ALA A O 1
ATOM 931 N N . LEU A 1 112 ? -15.453 -6.003 13.036 1.00 76.44 112 LEU A N 1
ATOM 932 C CA . LEU A 1 112 ? -14.971 -7.377 12.951 1.00 76.44 112 LEU A CA 1
ATOM 933 C C . LEU A 1 112 ? -14.547 -7.856 14.341 1.00 76.44 112 LEU A C 1
ATOM 935 O O . LEU A 1 112 ? -13.851 -7.143 15.070 1.00 76.44 112 LEU A O 1
ATOM 939 N N . ASN A 1 113 ? -14.968 -9.067 14.695 1.00 75.94 113 ASN A N 1
ATOM 940 C CA . ASN A 1 113 ? -14.575 -9.698 15.945 1.00 75.94 113 ASN A CA 1
ATOM 941 C C . ASN A 1 113 ? -13.226 -10.384 15.741 1.00 75.94 113 ASN A C 1
ATOM 943 O O . ASN A 1 113 ? -13.089 -11.233 14.869 1.00 75.94 113 ASN A O 1
ATOM 947 N N . MET A 1 114 ? -12.240 -10.037 16.567 1.00 74.38 114 MET A N 1
ATOM 948 C CA . MET A 1 114 ? -10.920 -10.681 16.532 1.00 74.38 114 MET A CA 1
ATOM 949 C C . MET A 1 114 ? -10.953 -12.140 17.005 1.00 74.38 114 MET A C 1
ATOM 951 O O . MET A 1 114 ? -10.003 -12.872 16.763 1.00 74.38 114 MET A O 1
ATOM 955 N N . ASP A 1 115 ? -12.040 -12.535 17.670 1.00 79.75 115 ASP A N 1
ATOM 956 C CA . ASP A 1 115 ? -12.270 -13.886 18.184 1.00 79.75 115 ASP A CA 1
ATOM 957 C C . ASP A 1 115 ? -13.066 -14.763 17.197 1.00 79.75 115 ASP A C 1
ATOM 959 O O . ASP A 1 115 ? -13.453 -15.880 17.539 1.00 79.75 115 ASP A O 1
ATOM 963 N N . GLU A 1 116 ? -13.383 -14.253 15.998 1.00 79.88 116 GLU A N 1
ATOM 964 C CA . GLU A 1 116 ? -14.009 -15.065 14.951 1.00 79.88 116 GLU A CA 1
ATOM 965 C C . GLU A 1 116 ? -13.002 -16.124 14.466 1.00 79.88 116 GLU A C 1
ATOM 967 O O . GLU A 1 116 ? -11.843 -15.775 14.218 1.00 79.88 116 GLU A O 1
ATOM 972 N N . PRO A 1 117 ? -13.402 -17.408 14.360 1.00 84.06 117 PRO A N 1
ATOM 973 C CA . PRO A 1 117 ? -12.521 -18.443 13.837 1.00 84.06 117 PRO A CA 1
ATOM 974 C C . PRO A 1 117 ? -12.078 -18.082 12.423 1.00 84.06 117 PRO A C 1
ATOM 976 O O . PRO A 1 117 ? -12.834 -17.492 11.646 1.00 84.06 117 PRO A O 1
ATOM 979 N N . TYR A 1 118 ? -10.843 -18.442 12.089 1.00 80.75 118 TYR A N 1
ATOM 980 C CA . TYR A 1 118 ? -10.340 -18.217 10.743 1.00 80.75 118 TYR A CA 1
ATOM 981 C C . TYR A 1 118 ? -11.111 -19.068 9.726 1.00 80.75 118 TYR A C 1
ATOM 983 O O . TYR A 1 118 ? -11.568 -20.162 10.043 1.00 80.75 118 TYR A O 1
ATOM 991 N N . ASP A 1 119 ? -11.181 -18.610 8.472 1.00 82.12 119 ASP A N 1
ATOM 992 C CA . ASP A 1 119 ? -11.917 -19.293 7.391 1.00 82.12 119 ASP A CA 1
ATOM 993 C C . ASP A 1 119 ? -11.463 -20.748 7.133 1.00 82.12 119 ASP A C 1
ATOM 995 O O .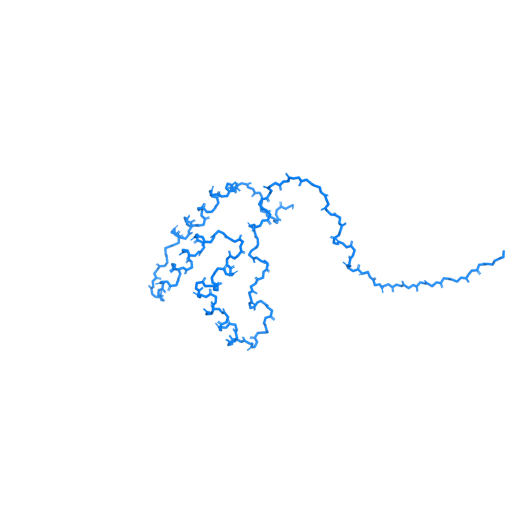 ASP A 1 119 ? -12.160 -21.505 6.460 1.00 82.12 119 ASP A O 1
ATOM 999 N N . TRP A 1 120 ? -10.280 -21.140 7.619 1.00 84.44 120 TRP A N 1
ATOM 1000 C CA . TRP A 1 120 ? -9.723 -22.491 7.488 1.00 84.44 120 TRP A CA 1
ATOM 1001 C C . TRP A 1 120 ? -9.875 -23.364 8.744 1.00 84.44 120 TRP A C 1
ATOM 1003 O O . TRP A 1 120 ? -9.477 -24.527 8.705 1.00 84.44 120 TRP A O 1
ATOM 1013 N N . GLU A 1 121 ? -10.386 -22.828 9.853 1.00 79.62 121 GLU A N 1
ATOM 1014 C CA . GLU A 1 121 ? -10.591 -23.551 11.119 1.00 79.62 121 GLU A CA 1
ATOM 1015 C C . GLU A 1 121 ? -12.012 -24.137 11.222 1.00 79.62 121 GLU A C 1
ATOM 1017 O O . GLU A 1 121 ? -12.702 -23.944 12.224 1.00 79.62 121 GLU A O 1
ATOM 1022 N N . ASP A 1 122 ? -12.431 -24.861 10.177 1.00 58.47 122 ASP A N 1
ATOM 1023 C CA . ASP A 1 122 ? -13.608 -25.750 10.201 1.00 58.47 122 ASP A CA 1
ATOM 1024 C C . ASP A 1 122 ? -13.289 -27.110 10.859 1.00 58.47 122 ASP A C 1
ATOM 1026 O O . ASP A 1 122 ? -12.234 -27.713 10.533 1.00 58.47 122 ASP A O 1
#

Foldseek 3Di:
DDDDDDDDDDDDPDPVPPPPDDDDDPDPPLPQPDDQVVDDPCRPPDPVPVVVVVVLVVVCPPPVNVCVSQPSHPSPLVVVVVVLVVPDDPPDDDDVVSNVVSVVVVCVVVVPDPPDDDPPPD

Organism: Enterobius vermicularis (NCBI:txid51028)

pLDDT: mean 71.06, std 22.51, range [28.92, 93.75]

Secondary structure (DSSP, 8-state):
--------------GGGTTS----------TTSSSSTTS-TTTTS-TT-HHHHHHHHHHHTSHHHHHHHTTTS-HHHHHHHHHHHHH--TTPPP-HHHHHHHHHHHHHHTT--TTSPPTT--

Sequence (122 aa):
MTLKSAKIKLGFVEWSKWKLKRRIGPKRRLTNCYETLGALPWGELHRDDRDEVKRMKTECRTPDGTHLLFKGCPKAEFRRILHYIDSLTFNSQPDYEFIKLLLQLPIKNYALNMDEPYDWED

Radius of gyration: 23.71 Å; chains: 1; bounding box: 59×67×44 Å